Protein AF-A0A377E8K8-F1 (afdb_monomer_lite)

InterPro domains:
  IPR009057 Homedomain-like superfamily [SSF46689] (1-52)
  IPR036388 Winged helix-like DNA-binding domain superfamily [G3DSA:1.10.10.10] (1-55)

Radius of gyration: 33.9 Å; chains: 1; bounding box: 60×30×89 Å

Structure (mmCIF, N/CA/C/O backbone):
data_AF-A0A377E8K8-F1
#
_entry.id   AF-A0A377E8K8-F1
#
loop_
_atom_site.group_PDB
_atom_site.id
_atom_site.type_symbol
_atom_site.label_atom_id
_atom_site.label_alt_id
_atom_site.label_comp_id
_atom_site.label_asym_id
_atom_site.label_entity_id
_atom_site.label_seq_id
_atom_site.pdbx_PDB_ins_code
_atom_site.Cartn_x
_atom_site.Cartn_y
_atom_site.Cartn_z
_atom_site.occupancy
_atom_site.B_iso_or_equiv
_atom_site.auth_seq_id
_atom_site.auth_comp_id
_atom_site.auth_asym_id
_atom_site.auth_atom_id
_atom_site.pdbx_PDB_model_num
ATOM 1 N N . MET A 1 1 ? 31.395 16.822 -62.660 1.00 52.38 1 MET A N 1
ATOM 2 C CA . MET A 1 1 ? 30.190 16.282 -61.980 1.00 52.38 1 MET A CA 1
ATOM 3 C C . MET A 1 1 ? 29.780 17.245 -60.874 1.00 52.38 1 MET A C 1
ATOM 5 O O . MET A 1 1 ? 30.632 17.566 -60.055 1.00 52.38 1 MET A O 1
ATOM 9 N N . LYS A 1 2 ? 28.528 17.731 -60.845 1.00 63.38 2 LYS A N 1
ATOM 10 C CA . LYS A 1 2 ? 28.027 18.532 -59.711 1.00 63.38 2 LYS A CA 1
ATOM 11 C C . LYS A 1 2 ? 28.032 17.650 -58.454 1.00 63.38 2 LYS A C 1
ATOM 13 O O . LYS A 1 2 ? 27.439 16.572 -58.478 1.00 63.38 2 LYS A O 1
ATOM 18 N N . LYS A 1 3 ? 28.742 18.066 -57.403 1.00 71.50 3 LYS A N 1
ATOM 19 C CA . LYS A 1 3 ? 28.755 17.381 -56.103 1.00 71.50 3 LYS A CA 1
ATOM 20 C C . LYS A 1 3 ? 27.583 17.923 -55.280 1.00 71.50 3 LYS A C 1
ATOM 22 O O . LYS A 1 3 ? 27.538 19.121 -55.028 1.00 71.50 3 LYS A O 1
ATOM 27 N N . TYR A 1 4 ? 26.633 17.062 -54.925 1.00 79.69 4 TYR A N 1
ATOM 28 C CA . TYR A 1 4 ? 25.525 17.417 -54.032 1.00 79.69 4 TYR A CA 1
ATOM 29 C C . TYR A 1 4 ? 25.966 17.251 -52.579 1.00 79.69 4 TYR A C 1
ATOM 31 O O . TYR A 1 4 ? 26.741 16.339 -52.278 1.00 79.69 4 TYR A O 1
ATOM 39 N N . THR A 1 5 ? 25.484 18.115 -51.691 1.00 81.81 5 THR A N 1
ATOM 40 C CA . THR A 1 5 ? 25.816 18.040 -50.263 1.00 81.81 5 THR A CA 1
ATOM 41 C C . THR A 1 5 ? 25.052 16.908 -49.575 1.00 81.81 5 THR A C 1
ATOM 43 O O . THR A 1 5 ? 24.003 16.450 -50.041 1.00 81.81 5 THR A O 1
ATOM 46 N N . THR A 1 6 ? 25.565 16.452 -48.432 1.00 76.56 6 THR A N 1
ATOM 47 C CA . THR A 1 6 ? 24.894 15.445 -47.594 1.00 76.56 6 THR A CA 1
ATOM 48 C C . THR A 1 6 ? 23.521 15.934 -47.118 1.00 76.56 6 THR A C 1
ATOM 50 O O . THR A 1 6 ? 22.575 15.152 -47.052 1.00 76.56 6 THR A O 1
ATOM 53 N N . GLU A 1 7 ? 23.382 17.240 -46.884 1.00 76.50 7 GLU A N 1
ATOM 54 C CA . GLU A 1 7 ? 22.118 17.892 -46.524 1.00 76.50 7 GLU A CA 1
ATOM 55 C C . GLU A 1 7 ? 21.092 17.830 -47.664 1.00 76.50 7 GLU A C 1
ATOM 57 O O . GLU A 1 7 ? 19.944 17.448 -47.437 1.00 76.50 7 GLU A O 1
ATOM 62 N N . GLN A 1 8 ? 21.512 18.091 -48.909 1.00 80.25 8 GLN A N 1
ATOM 63 C CA . GLN A 1 8 ? 20.647 17.972 -50.090 1.00 80.25 8 GLN A CA 1
ATOM 64 C C . GLN A 1 8 ? 20.156 16.533 -50.302 1.00 80.25 8 GLN A C 1
ATOM 66 O O . GLN A 1 8 ? 18.997 16.321 -50.666 1.00 80.25 8 GLN A O 1
ATOM 71 N N . LYS A 1 9 ? 21.010 15.534 -50.035 1.00 81.25 9 LYS A N 1
ATOM 72 C CA . LYS A 1 9 ? 20.628 14.113 -50.067 1.00 81.25 9 LYS A CA 1
ATOM 73 C C . LYS A 1 9 ? 19.596 13.785 -48.982 1.00 81.25 9 LYS A C 1
ATOM 75 O O . LYS A 1 9 ? 18.594 13.138 -49.281 1.00 81.25 9 LYS A O 1
ATOM 80 N N . ALA A 1 10 ? 19.807 14.243 -47.748 1.00 78.56 10 ALA A N 1
ATOM 81 C CA . ALA A 1 10 ? 18.887 13.999 -46.636 1.00 78.56 10 ALA A CA 1
ATOM 82 C C . ALA A 1 10 ? 17.514 14.657 -46.860 1.00 78.56 10 ALA A C 1
ATOM 84 O O . ALA A 1 10 ? 16.481 14.026 -46.636 1.00 78.56 10 ALA A O 1
ATOM 85 N N . GLN A 1 11 ? 17.491 15.893 -47.364 1.00 81.06 11 GLN A N 1
ATOM 86 C CA . GLN A 1 11 ? 16.256 16.620 -47.655 1.00 81.06 11 GLN A CA 1
ATOM 87 C C . GLN A 1 11 ? 15.461 15.975 -48.801 1.00 81.06 11 GLN A C 1
ATOM 89 O O . GLN A 1 11 ? 14.249 15.806 -48.682 1.00 81.06 11 GLN A O 1
ATOM 94 N N . ALA A 1 12 ? 16.131 15.530 -49.871 1.00 82.19 12 ALA A N 1
ATOM 95 C CA . ALA A 1 12 ? 15.481 14.806 -50.966 1.00 82.19 12 ALA A CA 1
ATOM 96 C C . ALA A 1 12 ? 14.875 13.465 -50.511 1.00 82.19 12 ALA A C 1
ATOM 98 O O . ALA A 1 12 ? 13.805 13.085 -50.979 1.00 82.19 12 ALA A O 1
ATOM 99 N N . LEU A 1 13 ? 15.529 12.755 -49.584 1.00 81.12 13 LEU A N 1
ATOM 100 C CA . LEU A 1 13 ? 15.016 11.495 -49.038 1.00 81.12 13 LEU A CA 1
ATOM 101 C C . LEU A 1 13 ? 13.813 11.692 -48.105 1.00 81.12 13 LEU A C 1
ATOM 103 O O . LEU A 1 13 ? 12.926 10.848 -48.129 1.00 81.12 13 LEU A O 1
ATOM 107 N N . ARG A 1 14 ? 13.748 12.791 -47.338 1.00 82.56 14 ARG A N 1
ATOM 108 C CA . ARG A 1 14 ? 12.567 13.139 -46.519 1.00 82.56 14 ARG A CA 1
ATOM 109 C C . ARG A 1 14 ? 11.354 13.501 -47.374 1.00 82.56 14 ARG A C 1
ATOM 111 O O . ARG A 1 14 ? 10.244 13.088 -47.074 1.00 82.56 14 ARG A O 1
ATOM 118 N N . LEU A 1 15 ? 11.561 14.244 -48.463 1.00 82.00 15 LEU A N 1
ATOM 119 C CA . LEU A 1 15 ? 10.477 14.582 -49.394 1.00 82.00 15 LEU A CA 1
ATOM 120 C C . LEU A 1 15 ? 9.908 13.346 -50.107 1.00 82.00 15 LEU A C 1
ATOM 122 O O . LEU A 1 15 ? 8.747 13.358 -50.490 1.00 82.00 15 LEU A O 1
ATOM 126 N N . LEU A 1 16 ? 10.701 12.282 -50.271 1.00 81.69 16 LEU A N 1
ATOM 127 C CA . LEU A 1 16 ? 10.241 11.002 -50.823 1.00 81.69 16 LEU A CA 1
ATOM 128 C C . LEU A 1 16 ? 9.421 10.151 -49.840 1.00 81.69 16 LEU A C 1
ATOM 130 O O . LEU A 1 16 ? 8.789 9.199 -50.281 1.00 81.69 16 LEU A O 1
ATOM 134 N N . GLU A 1 17 ? 9.448 10.454 -48.540 1.00 78.50 17 GLU A N 1
ATOM 135 C CA . GLU A 1 17 ? 8.641 9.764 -47.519 1.00 78.50 17 GLU A CA 1
ATOM 136 C C . GLU A 1 17 ? 7.226 10.349 -47.392 1.00 78.50 17 GLU A C 1
ATOM 138 O O . GLU A 1 17 ? 6.396 9.785 -46.689 1.00 78.50 17 GLU A O 1
ATOM 143 N N . GLN A 1 18 ? 6.944 11.474 -48.056 1.00 81.12 18 GLN A N 1
ATOM 144 C CA . GLN A 1 18 ? 5.616 12.086 -48.079 1.00 81.12 18 GLN A CA 1
ATOM 145 C C . GLN A 1 18 ? 4.685 11.319 -49.028 1.00 81.12 18 GLN A C 1
ATOM 147 O O . GLN A 1 18 ? 5.072 10.991 -50.155 1.00 81.12 18 GLN A O 1
ATOM 152 N N . ASP A 1 19 ? 3.445 11.078 -48.598 1.00 58.78 19 ASP A N 1
ATOM 153 C CA . ASP A 1 19 ? 2.450 10.342 -49.382 1.00 58.78 19 ASP A CA 1
ATOM 154 C C . ASP A 1 19 ? 2.230 10.983 -50.764 1.00 58.78 19 ASP A C 1
ATOM 156 O O . ASP A 1 19 ? 1.891 12.160 -50.894 1.00 58.78 19 ASP A O 1
ATOM 160 N N . GLY A 1 20 ? 2.454 10.196 -51.823 1.00 68.06 20 GLY A N 1
ATOM 161 C CA . GLY A 1 20 ? 2.290 10.614 -53.222 1.00 68.06 20 GLY A CA 1
ATOM 162 C C . GLY A 1 20 ? 3.515 11.272 -53.876 1.00 68.06 20 GLY A C 1
ATOM 163 O O . GLY A 1 20 ? 3.468 11.610 -55.064 1.00 68.06 20 GLY A O 1
ATOM 164 N N . ALA A 1 21 ? 4.635 11.436 -53.165 1.00 77.00 21 ALA A N 1
ATOM 165 C CA . ALA A 1 21 ? 5.850 12.004 -53.741 1.00 77.00 21 ALA A CA 1
ATOM 166 C C . ALA A 1 21 ? 6.594 10.999 -54.643 1.00 77.00 21 ALA A C 1
ATOM 168 O O . ALA A 1 21 ? 6.951 9.895 -54.239 1.00 77.00 21 ALA A O 1
ATOM 169 N N . THR A 1 22 ? 6.898 11.400 -55.883 1.00 82.69 22 THR A N 1
ATOM 170 C CA . THR A 1 22 ? 7.728 10.605 -56.807 1.00 82.69 22 THR A CA 1
ATOM 171 C C . THR A 1 22 ? 9.127 11.201 -56.942 1.00 82.69 22 THR A C 1
ATOM 173 O O . THR A 1 22 ? 9.317 12.413 -56.800 1.00 82.69 22 THR A O 1
ATOM 176 N N . SER A 1 23 ? 10.121 10.389 -57.326 1.00 80.00 23 SER A N 1
ATOM 177 C CA . SER A 1 23 ? 11.478 10.886 -57.618 1.00 80.00 23 SER A CA 1
ATOM 178 C C . SER A 1 23 ? 11.501 11.980 -58.690 1.00 80.00 23 SER A C 1
ATOM 180 O O . SER A 1 23 ? 12.404 12.810 -58.677 1.00 80.00 23 SER A O 1
ATOM 182 N N . ALA A 1 24 ? 10.515 12.014 -59.594 1.00 81.94 24 ALA A N 1
ATOM 183 C CA . ALA A 1 24 ? 10.371 13.057 -60.608 1.00 81.94 24 ALA A CA 1
ATOM 184 C C . ALA A 1 24 ? 9.793 14.366 -60.044 1.00 81.94 24 ALA A C 1
ATOM 186 O O . ALA A 1 24 ? 10.161 15.450 -60.498 1.00 81.94 24 ALA A O 1
ATOM 187 N N . THR A 1 25 ? 8.899 14.290 -59.059 1.00 83.94 25 THR A N 1
ATOM 188 C CA . THR A 1 25 ? 8.371 15.470 -58.363 1.00 83.94 25 THR A CA 1
ATOM 189 C C . THR A 1 25 ? 9.448 16.082 -57.470 1.00 83.94 25 THR A C 1
ATOM 191 O O . THR A 1 25 ? 9.759 17.257 -57.621 1.00 83.94 25 THR A O 1
ATOM 194 N N . VAL A 1 26 ? 10.121 15.272 -56.647 1.00 83.44 26 VAL A N 1
ATOM 195 C CA . VAL A 1 26 ? 11.195 15.737 -55.748 1.00 83.44 26 VAL A CA 1
ATOM 196 C C . VAL A 1 26 ? 12.382 16.317 -56.527 1.00 83.44 26 VAL A C 1
ATOM 198 O O . VAL A 1 26 ? 12.948 17.337 -56.137 1.00 83.44 26 VAL A O 1
ATOM 201 N N . ALA A 1 27 ? 12.730 15.716 -57.668 1.00 85.81 27 ALA A N 1
ATOM 202 C CA . ALA A 1 27 ? 13.752 16.230 -58.576 1.00 85.81 27 ALA A CA 1
ATOM 203 C C . ALA A 1 27 ? 13.437 17.634 -59.111 1.00 85.81 27 ALA A C 1
ATOM 205 O O . ALA A 1 27 ? 14.322 18.490 -59.137 1.00 85.81 27 ALA A O 1
ATOM 206 N N . ARG A 1 28 ? 12.179 17.875 -59.509 1.00 84.19 28 ARG A N 1
ATOM 207 C CA . ARG A 1 28 ? 11.718 19.189 -59.984 1.00 84.19 28 ARG A CA 1
ATOM 208 C C . ARG A 1 28 ? 11.756 20.230 -58.869 1.00 84.19 28 ARG A C 1
ATOM 210 O O . ARG A 1 28 ? 12.232 21.331 -59.108 1.00 84.19 28 ARG A O 1
ATOM 217 N N . THR A 1 29 ? 11.335 19.862 -57.661 1.00 83.81 29 THR A N 1
ATOM 218 C CA . THR A 1 29 ? 11.324 20.761 -56.498 1.00 83.81 29 THR A CA 1
ATOM 219 C C . THR A 1 29 ? 12.730 21.164 -56.050 1.00 83.81 29 THR A C 1
ATOM 221 O O . THR A 1 29 ? 12.960 22.314 -55.699 1.00 83.81 29 THR A O 1
ATOM 224 N N . MET A 1 30 ? 13.684 20.231 -56.075 1.00 82.75 30 MET A N 1
ATOM 225 C CA . MET A 1 30 ? 15.041 20.449 -55.555 1.00 82.75 30 MET A CA 1
ATOM 226 C C . MET A 1 30 ? 16.056 20.869 -56.633 1.00 82.75 30 MET A C 1
ATOM 228 O O . MET A 1 30 ? 17.213 21.137 -56.313 1.00 82.75 30 MET A O 1
ATOM 232 N N . GLY A 1 31 ? 15.675 20.863 -57.916 1.00 82.88 31 GLY A N 1
ATOM 233 C CA . GLY A 1 31 ? 16.597 21.104 -59.035 1.00 82.88 31 GLY A CA 1
ATOM 234 C C . GLY A 1 31 ? 17.669 20.014 -59.205 1.00 82.88 31 GLY A C 1
ATOM 235 O O . GLY A 1 31 ? 18.732 20.264 -59.778 1.00 82.88 31 GLY A O 1
ATOM 236 N N . ILE A 1 32 ? 17.414 18.804 -58.694 1.00 86.56 32 ILE A N 1
ATOM 237 C CA . ILE A 1 32 ? 18.345 17.666 -58.715 1.00 86.56 32 ILE A CA 1
ATOM 238 C C . ILE A 1 32 ? 17.896 16.674 -59.798 1.00 86.56 32 ILE A C 1
ATOM 240 O O . ILE A 1 32 ? 16.709 16.378 -59.888 1.00 86.56 32 ILE A O 1
ATOM 244 N N . PRO A 1 33 ? 18.803 16.085 -60.599 1.00 87.56 33 PRO A N 1
ATOM 245 C CA . PRO A 1 33 ? 18.438 15.098 -61.607 1.00 87.56 33 PRO A CA 1
ATOM 246 C C . PRO A 1 33 ? 17.659 13.904 -61.018 1.00 87.56 33 PRO A C 1
ATOM 248 O O . PRO A 1 33 ? 18.132 13.288 -60.055 1.00 87.56 33 PRO A O 1
ATOM 251 N N . PRO A 1 34 ? 16.538 13.481 -61.637 1.00 84.12 34 PRO A N 1
ATOM 252 C CA . PRO A 1 34 ? 15.725 12.356 -61.161 1.00 84.12 34 PRO A CA 1
ATOM 253 C C . PRO A 1 34 ? 16.505 11.048 -60.983 1.00 84.12 34 PRO A C 1
ATOM 255 O O . PRO A 1 34 ? 16.226 10.274 -60.070 1.00 84.12 34 PRO A O 1
ATOM 258 N N . ARG A 1 35 ? 17.525 10.808 -61.821 1.00 85.31 35 ARG A N 1
ATOM 259 C CA . ARG A 1 35 ? 18.401 9.625 -61.717 1.00 85.31 35 ARG A CA 1
ATOM 260 C C . ARG A 1 35 ? 19.206 9.616 -60.416 1.00 85.31 35 ARG A C 1
ATOM 262 O O . ARG A 1 35 ? 19.400 8.552 -59.839 1.00 85.31 35 ARG A O 1
ATOM 269 N N . THR A 1 36 ? 19.638 10.782 -59.941 1.00 85.56 36 THR A N 1
ATOM 270 C CA . THR A 1 36 ? 20.383 10.931 -58.684 1.00 85.56 36 THR A CA 1
ATOM 271 C C . THR A 1 36 ? 19.481 10.651 -57.485 1.00 85.56 36 THR A C 1
ATOM 273 O O . THR A 1 36 ? 19.847 9.869 -56.613 1.00 85.56 36 THR A O 1
ATOM 276 N N . VAL A 1 37 ? 18.272 11.220 -57.491 1.00 83.50 37 VAL A N 1
ATOM 277 C CA . VAL A 1 37 ? 17.255 11.006 -56.449 1.00 83.50 37 VAL A CA 1
ATOM 278 C C . VAL A 1 37 ? 16.850 9.528 -56.375 1.00 83.50 37 VAL A C 1
ATOM 280 O O . VAL A 1 37 ? 16.820 8.949 -55.292 1.00 83.50 37 VAL A O 1
ATOM 283 N N . ARG A 1 38 ? 16.629 8.883 -57.530 1.00 83.81 38 ARG A N 1
ATOM 284 C CA . ARG A 1 38 ? 16.328 7.445 -57.613 1.00 83.81 38 ARG A CA 1
ATOM 285 C C . ARG A 1 38 ? 17.471 6.586 -57.067 1.00 83.81 38 ARG A C 1
ATOM 287 O O . ARG A 1 38 ? 17.213 5.648 -56.323 1.00 83.81 38 ARG A O 1
ATOM 294 N N . ARG A 1 39 ? 18.727 6.924 -57.388 1.00 84.75 39 ARG A N 1
ATOM 295 C CA . ARG A 1 39 ? 19.903 6.206 -56.873 1.00 84.75 39 ARG A CA 1
ATOM 296 C C . ARG A 1 39 ? 19.994 6.295 -55.351 1.00 84.75 39 ARG A C 1
ATOM 298 O O . ARG A 1 39 ? 20.212 5.280 -54.707 1.00 84.75 39 ARG A O 1
ATOM 305 N N . TRP A 1 40 ? 19.770 7.474 -54.771 1.00 85.94 40 TRP A N 1
ATOM 306 C CA . TRP A 1 40 ? 19.766 7.643 -53.316 1.00 85.94 40 TRP A CA 1
ATOM 307 C C . TRP A 1 40 ? 18.638 6.873 -52.625 1.00 85.94 40 TRP A C 1
ATOM 309 O O . TRP A 1 40 ? 18.866 6.317 -51.555 1.00 85.94 40 TRP A O 1
ATOM 319 N N . ALA A 1 41 ? 17.448 6.809 -53.228 1.00 80.31 41 ALA A N 1
ATOM 320 C CA . ALA A 1 41 ? 16.342 6.009 -52.706 1.00 80.31 41 ALA A CA 1
ATOM 321 C C . ALA A 1 41 ? 16.680 4.508 -52.702 1.00 80.31 41 ALA A C 1
ATOM 323 O O . ALA A 1 41 ? 16.455 3.829 -51.704 1.00 80.31 41 ALA A O 1
ATOM 324 N N . SER A 1 42 ? 17.292 4.006 -53.779 1.00 80.06 42 SER A N 1
ATOM 325 C CA . SER A 1 42 ? 17.772 2.622 -53.851 1.00 80.06 42 SER A CA 1
ATOM 326 C C . SER A 1 42 ? 18.918 2.342 -52.874 1.00 80.06 42 SER A C 1
ATOM 328 O O . SER A 1 42 ? 18.908 1.303 -52.231 1.00 80.06 42 SER A O 1
ATOM 330 N N . GLU A 1 43 ? 19.869 3.268 -52.707 1.00 79.38 43 GLU A N 1
ATOM 331 C CA . GLU A 1 43 ? 20.939 3.167 -51.700 1.00 79.38 43 GLU A CA 1
ATOM 332 C C . GLU A 1 43 ? 20.369 3.119 -50.271 1.00 79.38 43 GLU A C 1
ATOM 334 O O . GLU A 1 43 ? 20.866 2.362 -49.445 1.00 79.38 43 GLU A O 1
ATOM 339 N N . LYS A 1 44 ? 19.310 3.888 -49.977 1.00 74.31 44 LYS A N 1
ATOM 340 C CA . LYS A 1 44 ? 18.609 3.855 -48.683 1.00 74.31 44 LYS A CA 1
ATOM 341 C C . LYS A 1 44 ? 17.845 2.546 -48.475 1.00 74.31 44 LYS A C 1
ATOM 343 O O . LYS A 1 44 ? 17.871 2.012 -47.376 1.00 74.31 44 LYS A O 1
ATOM 348 N N . ALA A 1 45 ? 17.187 2.030 -49.513 1.00 68.81 45 ALA A N 1
ATOM 349 C CA . ALA A 1 45 ? 16.469 0.756 -49.454 1.00 68.81 45 ALA A CA 1
ATOM 350 C C . ALA A 1 45 ? 17.414 -0.457 -49.353 1.00 68.81 45 ALA A C 1
ATOM 352 O O . ALA A 1 45 ? 17.056 -1.466 -48.757 1.00 68.81 45 ALA A O 1
ATOM 353 N N . ALA A 1 46 ? 18.614 -0.354 -49.932 1.00 66.44 46 ALA A N 1
ATOM 354 C CA . ALA A 1 46 ? 19.657 -1.375 -49.860 1.00 66.44 46 ALA A CA 1
ATOM 355 C C . ALA A 1 46 ? 20.518 -1.273 -48.590 1.00 66.44 46 ALA A C 1
ATOM 357 O O . ALA A 1 46 ? 21.231 -2.221 -48.259 1.00 66.44 46 ALA A O 1
ATOM 358 N N . ALA A 1 47 ? 20.479 -0.142 -47.878 1.00 61.00 47 ALA A N 1
ATOM 359 C CA . ALA A 1 47 ? 21.120 -0.031 -46.580 1.00 61.00 47 ALA A CA 1
ATOM 360 C C . ALA A 1 47 ? 20.380 -0.949 -45.589 1.00 61.00 47 ALA A C 1
ATOM 362 O O . ALA A 1 47 ? 19.156 -0.842 -45.471 1.00 61.00 47 ALA A O 1
ATOM 363 N N . PRO A 1 48 ? 21.079 -1.845 -44.867 1.00 50.84 48 PRO A N 1
ATOM 364 C CA . PRO A 1 48 ? 20.444 -2.631 -43.822 1.00 50.84 48 PRO A CA 1
ATOM 365 C C . PRO A 1 48 ? 19.826 -1.660 -42.816 1.00 50.84 48 PRO A C 1
ATOM 367 O O . PRO A 1 48 ? 20.521 -0.804 -42.264 1.00 50.84 48 PRO A O 1
ATOM 370 N N . SER A 1 49 ? 18.510 -1.762 -42.623 1.00 52.56 49 SER A N 1
ATOM 371 C CA . SER A 1 49 ? 17.739 -0.964 -41.670 1.00 52.56 49 SER A CA 1
ATOM 372 C C . SER A 1 49 ? 18.166 -1.314 -40.239 1.00 52.56 49 SER A C 1
ATOM 374 O O . SER A 1 49 ? 17.527 -2.091 -39.539 1.00 52.56 49 SER A O 1
ATOM 376 N N . ASN A 1 50 ? 19.322 -0.794 -39.832 1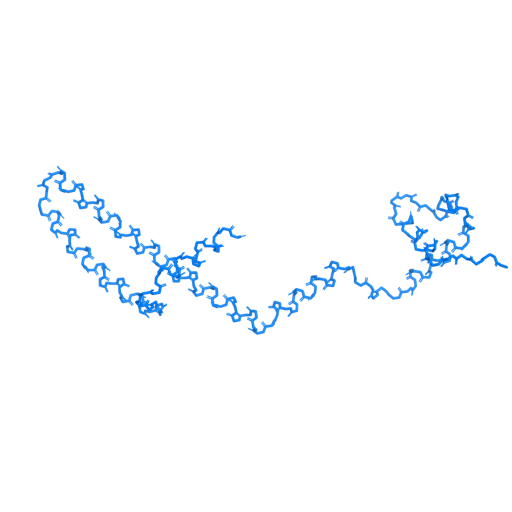.00 53.78 50 ASN A N 1
ATOM 377 C CA . ASN A 1 50 ? 19.856 -0.852 -38.472 1.00 53.78 50 ASN A CA 1
ATOM 378 C C . ASN A 1 50 ? 19.690 0.500 -37.754 1.00 53.78 50 ASN A C 1
ATOM 380 O O . ASN A 1 50 ? 20.217 0.718 -36.668 1.00 53.78 50 ASN A O 1
ATOM 384 N N . VAL A 1 51 ? 18.954 1.435 -38.363 1.00 53.00 51 VAL A N 1
ATOM 385 C CA . VAL A 1 51 ? 18.499 2.654 -37.697 1.00 53.00 51 VAL A CA 1
ATOM 386 C C . VAL A 1 51 ? 17.114 2.348 -37.154 1.00 53.00 51 VAL A C 1
ATOM 388 O O . VAL A 1 51 ? 16.108 2.624 -37.799 1.00 53.00 51 VAL A O 1
ATOM 391 N N . LEU A 1 52 ? 17.070 1.728 -35.974 1.00 55.44 52 LEU A N 1
ATOM 392 C CA . LEU A 1 52 ? 15.860 1.751 -35.157 1.00 55.44 52 LEU A CA 1
ATOM 393 C C . LEU A 1 52 ? 15.428 3.213 -35.042 1.00 55.44 52 LEU A C 1
ATOM 395 O O . LEU A 1 52 ? 16.265 4.080 -34.755 1.00 55.44 52 LEU A O 1
ATOM 399 N N . SER A 1 53 ? 14.145 3.495 -35.272 1.00 67.31 53 SER A N 1
ATOM 400 C CA . SER A 1 53 ? 13.615 4.833 -35.009 1.00 67.31 53 SER A CA 1
ATOM 401 C C . SER A 1 53 ? 14.003 5.229 -33.579 1.00 67.31 53 SER A C 1
ATOM 403 O O . SER A 1 53 ? 14.065 4.377 -32.688 1.00 67.31 53 SER A O 1
ATOM 405 N N . ILE A 1 54 ? 14.292 6.508 -33.327 1.00 61.84 54 ILE A N 1
ATOM 406 C CA . ILE A 1 54 ? 14.681 6.990 -31.987 1.00 61.84 54 ILE A CA 1
ATOM 407 C C . ILE A 1 54 ? 13.672 6.514 -30.928 1.00 61.84 54 ILE A C 1
ATOM 409 O O . ILE A 1 54 ? 14.048 6.177 -29.806 1.00 61.84 54 ILE A O 1
ATOM 413 N N . GLU A 1 55 ? 12.400 6.416 -31.304 1.00 64.69 55 GLU A N 1
ATOM 414 C CA . GLU A 1 55 ? 11.322 5.884 -30.474 1.00 64.69 55 GLU A CA 1
ATOM 415 C C . GLU A 1 55 ? 11.464 4.386 -30.176 1.00 64.69 55 GLU A C 1
ATOM 417 O O . GLU A 1 55 ? 11.263 3.966 -29.039 1.00 64.69 55 GLU A O 1
ATOM 422 N N . GLU A 1 56 ? 11.876 3.573 -31.146 1.00 69.31 56 GLU A N 1
ATOM 423 C CA . GLU A 1 56 ? 12.110 2.138 -30.963 1.00 69.31 56 GLU A CA 1
ATOM 424 C C . GLU A 1 56 ? 13.354 1.868 -30.114 1.00 69.31 56 GLU A C 1
ATOM 426 O O . GLU A 1 56 ? 13.329 0.983 -29.255 1.00 69.31 56 GLU A O 1
ATOM 431 N N . MET A 1 57 ? 14.421 2.662 -30.283 1.00 68.06 57 MET A N 1
ATOM 432 C CA . MET A 1 57 ? 15.583 2.615 -29.389 1.00 68.06 57 MET A CA 1
ATOM 433 C C . MET A 1 57 ? 15.196 2.998 -27.964 1.00 68.06 57 MET A C 1
ATOM 435 O O . MET A 1 57 ? 15.587 2.309 -27.027 1.00 68.06 57 MET A O 1
ATOM 439 N N . ARG A 1 58 ? 14.392 4.055 -27.786 1.00 67.81 58 ARG A N 1
ATOM 440 C CA . ARG A 1 58 ? 13.878 4.459 -26.469 1.00 67.81 58 ARG A CA 1
ATOM 441 C C . ARG A 1 58 ? 13.000 3.377 -25.854 1.00 67.81 58 ARG A C 1
ATOM 443 O O . ARG A 1 58 ? 13.168 3.068 -24.681 1.00 67.81 58 ARG A O 1
ATOM 450 N N . LYS A 1 59 ? 12.113 2.760 -26.636 1.00 73.56 59 LYS A N 1
ATOM 451 C CA . LYS A 1 59 ? 11.233 1.680 -26.176 1.00 73.56 59 LYS A CA 1
ATOM 452 C C . LYS A 1 59 ? 12.028 0.438 -25.772 1.00 73.56 59 LYS A C 1
ATOM 454 O O . LYS A 1 59 ? 11.742 -0.148 -24.733 1.00 73.56 59 LYS A O 1
ATOM 459 N N . ARG A 1 60 ? 13.059 0.061 -26.537 1.00 72.25 60 ARG A N 1
ATOM 460 C CA . ARG A 1 60 ? 13.971 -1.037 -26.174 1.00 72.25 60 ARG A CA 1
ATOM 461 C C . ARG A 1 60 ? 14.842 -0.703 -24.970 1.00 72.25 60 ARG A C 1
ATOM 463 O O . ARG A 1 60 ? 15.000 -1.555 -24.107 1.00 72.25 60 ARG A O 1
ATOM 470 N N . ALA A 1 61 ? 15.368 0.516 -24.885 1.00 70.12 61 ALA A N 1
ATOM 471 C CA . ALA A 1 61 ? 16.141 0.969 -23.733 1.00 70.12 61 ALA A CA 1
ATOM 472 C C . ALA A 1 61 ? 15.282 0.969 -22.459 1.00 70.12 61 ALA A C 1
ATOM 474 O O . ALA A 1 61 ? 15.712 0.448 -21.436 1.00 70.12 61 ALA A O 1
ATOM 475 N N . ALA A 1 62 ? 14.040 1.455 -22.538 1.00 70.81 62 ALA A N 1
ATOM 476 C CA . ALA A 1 62 ? 13.080 1.388 -21.442 1.00 70.81 62 ALA A CA 1
ATOM 477 C C . ALA A 1 62 ? 12.769 -0.065 -21.051 1.00 70.81 62 ALA A C 1
ATOM 479 O O . ALA A 1 62 ? 12.842 -0.407 -19.876 1.00 70.81 62 ALA A O 1
ATOM 480 N N . ALA A 1 63 ? 12.507 -0.944 -22.023 1.00 71.62 63 ALA A N 1
ATOM 481 C CA . ALA A 1 63 ? 12.259 -2.361 -21.761 1.00 71.62 63 ALA A CA 1
ATOM 482 C C . ALA A 1 63 ? 13.469 -3.068 -21.121 1.00 71.62 63 ALA A C 1
ATOM 484 O O . ALA A 1 63 ? 13.292 -3.888 -20.225 1.00 71.62 63 ALA A O 1
ATOM 485 N N . ALA A 1 64 ? 14.693 -2.732 -21.536 1.00 70.69 64 ALA A N 1
ATOM 486 C CA . ALA A 1 64 ? 15.917 -3.282 -20.960 1.00 70.69 64 ALA A CA 1
ATOM 487 C C . ALA A 1 64 ? 16.137 -2.810 -19.515 1.00 70.69 64 ALA A C 1
ATOM 489 O O . ALA A 1 64 ? 16.500 -3.615 -18.662 1.00 70.69 64 ALA A O 1
ATOM 490 N N . VAL A 1 65 ? 15.864 -1.534 -19.219 1.00 70.94 65 VAL A N 1
ATOM 491 C CA . VAL A 1 65 ? 15.907 -0.987 -17.852 1.00 70.94 65 VAL A CA 1
ATOM 492 C C . VAL A 1 65 ? 14.840 -1.642 -16.971 1.00 70.94 65 VAL A C 1
ATOM 494 O O . VAL A 1 65 ? 15.134 -2.052 -15.849 1.00 70.94 65 VAL A O 1
ATOM 497 N N . GLU A 1 66 ? 13.626 -1.826 -17.487 1.00 68.38 66 GLU A N 1
ATOM 498 C CA . GLU A 1 66 ? 12.533 -2.513 -16.791 1.00 68.38 66 GLU A CA 1
ATOM 499 C C . GLU A 1 66 ? 12.793 -4.019 -16.588 1.00 68.38 66 GLU A C 1
ATOM 501 O O . GLU A 1 66 ? 12.241 -4.618 -15.663 1.00 68.38 66 GLU A O 1
ATOM 506 N N . ALA A 1 67 ? 13.639 -4.64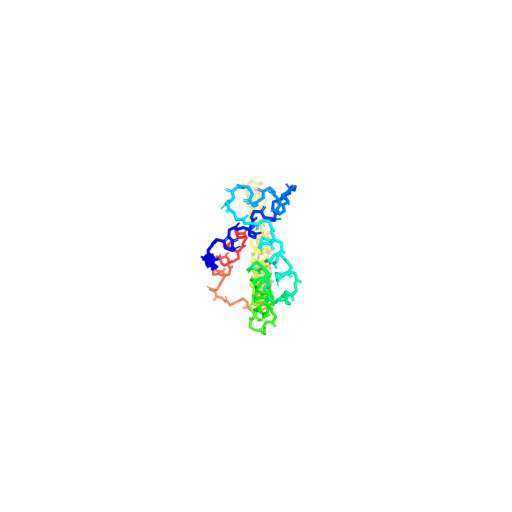1 -17.411 1.00 73.19 67 ALA A N 1
ATOM 507 C CA . ALA A 1 67 ? 14.061 -6.034 -17.255 1.00 73.19 67 ALA A CA 1
ATOM 508 C C . ALA A 1 67 ? 15.179 -6.217 -16.212 1.00 73.19 67 ALA A C 1
ATOM 510 O O . ALA A 1 67 ? 15.564 -7.349 -15.913 1.00 73.19 67 ALA A O 1
ATOM 511 N N . THR A 1 68 ? 15.712 -5.131 -15.642 1.00 80.19 68 THR A N 1
ATOM 512 C CA . THR A 1 68 ? 16.760 -5.235 -14.623 1.00 80.19 68 THR A CA 1
ATOM 513 C C . THR A 1 68 ? 16.211 -5.771 -13.293 1.00 80.19 68 THR A C 1
ATOM 515 O O . THR A 1 68 ? 15.092 -5.429 -12.889 1.00 80.19 68 THR A O 1
ATOM 518 N N . PRO A 1 69 ? 17.017 -6.533 -12.529 1.00 77.88 69 PRO A N 1
ATOM 519 C CA . PRO A 1 69 ? 16.660 -6.941 -11.168 1.00 77.88 69 PRO A CA 1
ATOM 520 C C . PRO A 1 69 ? 16.333 -5.750 -10.258 1.00 77.88 69 PRO A C 1
ATOM 522 O O . PRO A 1 69 ? 15.466 -5.834 -9.394 1.00 77.88 69 PRO A O 1
ATOM 525 N N . GLN A 1 70 ? 16.984 -4.606 -10.482 1.00 79.12 70 GLN A N 1
ATOM 526 C CA . GLN A 1 70 ? 16.769 -3.393 -9.698 1.00 79.12 70 GLN A CA 1
ATOM 527 C C . GLN A 1 70 ? 15.391 -2.766 -9.954 1.00 79.12 70 GLN A C 1
ATOM 529 O O . GLN A 1 70 ? 14.738 -2.318 -9.009 1.00 79.12 70 GLN A O 1
ATOM 534 N N . ALA A 1 71 ? 14.903 -2.790 -11.200 1.00 79.62 71 ALA A N 1
ATOM 535 C CA . ALA A 1 71 ? 13.531 -2.400 -11.517 1.00 79.62 71 ALA A CA 1
ATOM 536 C C . ALA A 1 71 ? 12.513 -3.355 -10.874 1.00 79.62 71 ALA A C 1
ATOM 538 O O . ALA A 1 71 ? 11.528 -2.897 -10.295 1.00 79.62 71 ALA A O 1
ATOM 539 N N . ALA A 1 72 ? 12.775 -4.666 -10.882 1.00 77.50 72 ALA A N 1
ATOM 540 C CA . ALA A 1 72 ? 11.923 -5.646 -10.206 1.00 77.50 72 ALA A CA 1
ATOM 541 C C . ALA A 1 72 ? 11.845 -5.403 -8.685 1.00 77.50 72 ALA A C 1
ATOM 543 O O . ALA A 1 72 ? 10.748 -5.362 -8.128 1.00 77.50 72 ALA A O 1
ATOM 544 N N . ILE A 1 73 ? 12.981 -5.144 -8.025 1.00 82.88 73 ILE A N 1
ATOM 545 C CA . ILE A 1 73 ? 13.031 -4.783 -6.596 1.00 82.88 73 ILE A CA 1
ATOM 546 C C . ILE A 1 73 ? 12.243 -3.496 -6.335 1.00 82.88 73 ILE A C 1
ATOM 548 O O . ILE A 1 73 ? 11.475 -3.422 -5.375 1.00 82.88 73 ILE A O 1
ATOM 552 N N . ARG A 1 74 ? 12.379 -2.484 -7.201 1.00 84.25 74 ARG A N 1
ATOM 553 C CA . ARG A 1 74 ? 11.607 -1.240 -7.090 1.00 84.25 74 ARG A CA 1
ATOM 554 C C . ARG A 1 74 ? 10.105 -1.503 -7.189 1.00 84.25 74 ARG A C 1
ATOM 556 O O . ARG A 1 74 ? 9.358 -0.973 -6.372 1.00 84.25 74 ARG A O 1
ATOM 563 N N . ARG A 1 75 ? 9.652 -2.332 -8.137 1.00 82.69 75 ARG A N 1
ATOM 564 C CA . ARG A 1 75 ? 8.233 -2.715 -8.257 1.00 82.69 75 ARG A CA 1
ATOM 565 C C . ARG A 1 75 ? 7.743 -3.461 -7.021 1.00 82.69 75 ARG A C 1
ATOM 567 O O . ARG A 1 75 ? 6.660 -3.153 -6.537 1.00 82.69 75 ARG A O 1
ATOM 574 N N . LEU A 1 76 ? 8.543 -4.383 -6.488 1.00 86.44 76 LEU A N 1
ATOM 575 C CA . LEU A 1 76 ? 8.201 -5.124 -5.276 1.00 86.44 76 LEU A CA 1
ATOM 576 C C . LEU A 1 76 ? 8.058 -4.188 -4.071 1.00 86.44 76 LEU A C 1
ATOM 578 O O . LEU A 1 76 ? 7.035 -4.214 -3.392 1.00 86.44 76 LEU A O 1
ATOM 582 N N . LYS A 1 77 ? 9.032 -3.294 -3.856 1.00 85.38 77 LYS A N 1
ATOM 583 C CA . LYS A 1 77 ? 8.950 -2.257 -2.819 1.00 85.38 77 LYS A CA 1
ATOM 584 C C . LYS A 1 77 ? 7.710 -1.384 -3.015 1.00 85.38 77 LYS A C 1
ATOM 586 O O . LYS A 1 77 ? 7.016 -1.070 -2.053 1.00 85.38 77 LYS A O 1
ATOM 591 N N . ASN A 1 78 ? 7.416 -0.999 -4.256 1.00 85.81 78 ASN A N 1
ATOM 592 C CA . ASN A 1 78 ? 6.243 -0.188 -4.558 1.00 85.81 78 ASN A CA 1
ATOM 593 C C . ASN A 1 78 ? 4.941 -0.915 -4.214 1.00 85.81 78 ASN A C 1
ATOM 595 O O . ASN A 1 78 ? 4.067 -0.311 -3.598 1.00 85.81 78 ASN A O 1
ATOM 599 N N . HIS A 1 79 ? 4.839 -2.194 -4.575 1.00 87.31 79 HIS A N 1
ATOM 600 C CA . HIS A 1 79 ? 3.694 -3.037 -4.257 1.00 87.31 79 HIS A CA 1
ATOM 601 C C . HIS A 1 79 ? 3.499 -3.175 -2.745 1.00 87.31 79 HIS A C 1
ATOM 603 O O . HIS A 1 79 ? 2.386 -3.020 -2.255 1.00 87.31 79 HIS A O 1
ATOM 609 N N . PHE A 1 80 ? 4.584 -3.385 -2.001 1.00 88.25 80 PHE A N 1
ATOM 610 C CA . PHE A 1 80 ? 4.532 -3.499 -0.548 1.00 88.25 80 PHE A CA 1
ATOM 611 C C . PHE A 1 80 ? 4.047 -2.206 0.122 1.00 88.25 80 PHE A C 1
ATOM 613 O O . PHE A 1 80 ? 3.100 -2.235 0.901 1.00 88.25 80 PHE A O 1
ATOM 620 N N . VAL A 1 81 ? 4.614 -1.054 -0.255 1.00 87.31 81 VAL A N 1
ATOM 621 C CA . VAL A 1 81 ? 4.166 0.256 0.258 1.00 87.31 81 VAL A CA 1
ATOM 622 C C . VAL A 1 81 ? 2.694 0.511 -0.079 1.00 87.31 81 VAL A C 1
ATOM 624 O O . VAL A 1 81 ? 1.961 1.051 0.745 1.00 87.31 81 VAL A O 1
ATOM 627 N N . GLN A 1 82 ? 2.233 0.090 -1.261 1.00 87.69 82 GLN A N 1
ATOM 628 C CA . GLN A 1 82 ? 0.824 0.201 -1.638 1.00 87.69 82 GLN A CA 1
ATOM 629 C C . GLN A 1 82 ? -0.078 -0.652 -0.737 1.00 87.69 82 GLN A C 1
ATOM 631 O O . GLN A 1 82 ? -1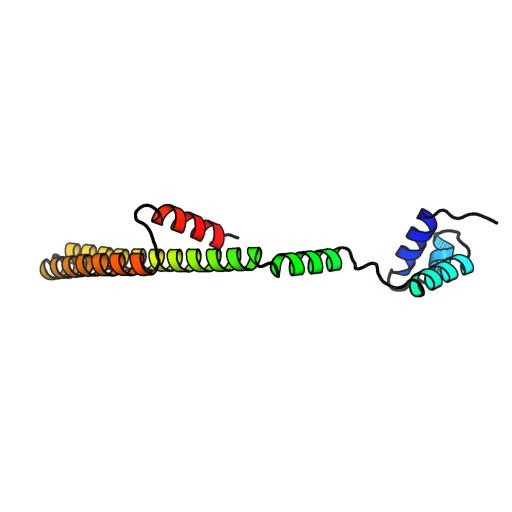.107 -0.169 -0.273 1.00 87.69 82 GLN A O 1
ATOM 636 N N . GLN A 1 83 ? 0.315 -1.893 -0.441 1.00 89.62 83 GLN A N 1
ATOM 637 C CA . GLN A 1 83 ? -0.433 -2.753 0.477 1.00 89.62 83 GLN A CA 1
ATOM 638 C C . GLN A 1 83 ? -0.491 -2.167 1.893 1.00 89.62 83 GLN A C 1
ATOM 640 O O . GLN A 1 83 ? -1.563 -2.142 2.497 1.00 89.62 83 GLN A O 1
ATOM 645 N N . GLN A 1 84 ? 0.634 -1.655 2.404 1.00 90.19 84 GLN A N 1
ATOM 646 C CA . GLN A 1 84 ? 0.687 -0.985 3.706 1.00 90.19 84 GLN A CA 1
ATOM 647 C C . GLN A 1 84 ? -0.230 0.244 3.740 1.00 90.19 84 GLN A C 1
ATOM 649 O O . GLN A 1 84 ? -0.973 0.447 4.699 1.00 90.19 84 GLN A O 1
ATOM 654 N N . PHE A 1 85 ? -0.218 1.045 2.674 1.00 90.81 85 PHE A N 1
ATOM 655 C CA . PHE A 1 85 ? -1.093 2.201 2.529 1.00 90.81 85 PHE A CA 1
ATOM 656 C C . PHE A 1 85 ? -2.574 1.811 2.546 1.00 90.81 85 PHE A C 1
ATOM 658 O O . PHE A 1 85 ? -3.353 2.371 3.317 1.00 90.81 85 PHE A O 1
ATOM 665 N N . ASP A 1 86 ? -2.969 0.832 1.730 1.00 91.50 86 ASP A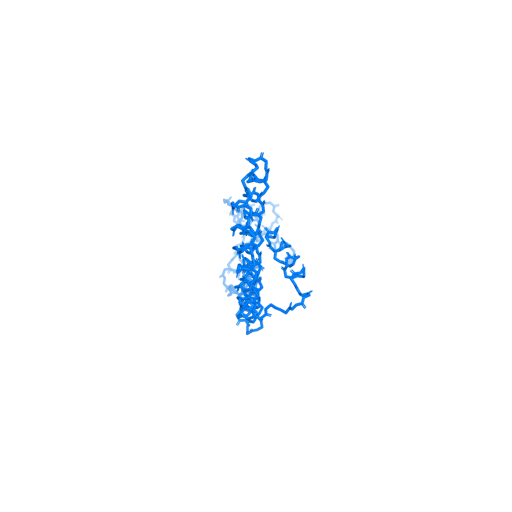 N 1
ATOM 666 C CA . ASP A 1 86 ? -4.362 0.394 1.641 1.00 91.50 86 ASP A CA 1
ATOM 667 C C . ASP A 1 86 ? -4.854 -0.198 2.971 1.00 91.50 86 ASP A C 1
ATOM 669 O O . ASP A 1 86 ? -6.006 0.022 3.355 1.00 91.50 86 ASP A O 1
ATOM 673 N N . LEU A 1 87 ? -3.984 -0.893 3.712 1.00 92.88 87 LEU A N 1
ATOM 674 C CA . LEU A 1 87 ? -4.280 -1.367 5.063 1.00 92.88 87 LEU A CA 1
ATOM 675 C C . LEU A 1 87 ? -4.553 -0.200 6.021 1.00 92.88 87 LEU A C 1
ATOM 677 O O . LEU A 1 87 ? -5.587 -0.186 6.689 1.00 92.88 87 LEU A O 1
ATOM 681 N N . LEU A 1 88 ? -3.673 0.806 6.054 1.00 91.44 88 LEU A N 1
ATOM 682 C CA . LEU A 1 88 ? -3.843 1.980 6.916 1.00 91.44 88 LEU A CA 1
ATOM 683 C C . LEU A 1 88 ? -5.116 2.767 6.572 1.00 91.44 88 LEU A C 1
ATOM 685 O O . LEU A 1 88 ? -5.815 3.229 7.476 1.00 91.44 88 LEU A O 1
ATOM 689 N N . GLN A 1 89 ? -5.469 2.873 5.285 1.00 92.44 89 GLN A N 1
ATOM 690 C CA . GLN A 1 89 ? -6.730 3.491 4.866 1.00 92.44 89 GLN A CA 1
ATOM 691 C C . GLN A 1 89 ? -7.951 2.724 5.384 1.00 92.44 89 GLN A C 1
ATOM 693 O O . GLN A 1 89 ? -8.901 3.344 5.867 1.00 92.44 89 GLN A O 1
ATOM 698 N N . ARG A 1 90 ? -7.937 1.386 5.311 1.00 94.00 90 ARG A N 1
ATOM 699 C CA . ARG A 1 90 ? -9.016 0.546 5.859 1.00 94.00 90 ARG A CA 1
ATOM 700 C C . ARG A 1 90 ? -9.135 0.731 7.365 1.00 94.00 90 ARG A C 1
ATOM 702 O O . ARG A 1 90 ? -10.222 1.018 7.854 1.00 94.00 90 ARG A O 1
ATOM 709 N N . HIS A 1 91 ? -8.008 0.689 8.076 1.00 93.31 91 HIS A N 1
ATOM 710 C CA . HIS A 1 91 ? -7.982 0.873 9.526 1.00 93.31 91 HIS A CA 1
ATOM 711 C C . HIS A 1 91 ? -8.587 2.209 9.958 1.00 93.31 91 HIS A C 1
ATOM 713 O O . HIS A 1 91 ? -9.403 2.257 10.881 1.00 93.31 91 HIS A O 1
ATOM 719 N N . ALA A 1 92 ? -8.214 3.290 9.268 1.00 92.25 92 ALA A N 1
ATOM 720 C CA . ALA A 1 92 ? -8.755 4.620 9.519 1.00 92.25 92 ALA A CA 1
ATOM 721 C C . ALA A 1 92 ? -10.267 4.683 9.254 1.00 92.25 92 ALA A C 1
ATOM 723 O O . ALA A 1 92 ? -11.007 5.261 10.051 1.00 92.25 92 ALA A O 1
ATOM 724 N N . LYS A 1 93 ? -10.734 4.054 8.168 1.00 95.56 93 LYS A N 1
ATOM 725 C CA . LYS A 1 93 ? -12.155 4.005 7.810 1.00 95.56 93 LYS A CA 1
ATOM 726 C C . LYS A 1 93 ? -12.988 3.273 8.865 1.00 95.56 93 LYS A C 1
ATOM 728 O O . LYS A 1 93 ? -14.035 3.784 9.259 1.00 95.56 93 LYS A O 1
ATOM 733 N N . ASP A 1 94 ? -12.518 2.128 9.352 1.00 94.44 94 ASP A N 1
ATOM 734 C CA . ASP A 1 94 ? -13.239 1.331 10.351 1.00 94.44 94 ASP A CA 1
ATOM 735 C C . ASP A 1 94 ? -13.351 2.078 11.689 1.00 94.44 94 ASP A C 1
ATOM 737 O O . ASP A 1 94 ? -14.427 2.153 12.289 1.00 94.44 94 ASP A O 1
ATOM 741 N N . LEU A 1 95 ? -12.261 2.721 12.127 1.00 94.62 95 LEU A N 1
ATOM 742 C CA . LEU A 1 95 ? -12.271 3.559 13.329 1.00 94.62 95 LEU A CA 1
ATOM 743 C C . LEU A 1 95 ? -13.179 4.781 13.173 1.00 94.62 95 LEU A C 1
ATOM 745 O O . LEU A 1 95 ? -13.882 5.149 14.116 1.00 94.62 95 LEU A O 1
ATOM 749 N N . GLN A 1 96 ? -13.196 5.405 11.993 1.0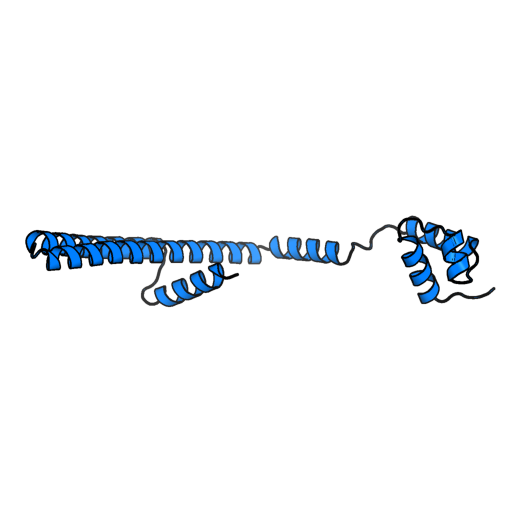0 95.00 96 GLN A N 1
ATOM 750 C CA . GLN A 1 96 ? -14.088 6.524 11.706 1.00 95.00 96 GLN A CA 1
ATOM 751 C C . GLN A 1 96 ? -15.559 6.095 11.759 1.00 95.00 96 GLN A C 1
ATOM 753 O O . GLN A 1 96 ? -16.364 6.815 12.349 1.00 95.00 96 GLN A O 1
ATOM 758 N N . ALA A 1 97 ? -15.900 4.922 11.218 1.00 95.62 97 ALA A N 1
ATOM 759 C CA . ALA A 1 97 ? -17.256 4.378 11.258 1.00 95.62 97 ALA A CA 1
ATOM 760 C C . ALA A 1 97 ? -17.727 4.117 12.700 1.00 95.62 97 ALA A C 1
ATOM 762 O O . ALA A 1 97 ? -18.815 4.550 13.092 1.00 95.62 97 ALA A O 1
ATOM 763 N N . LEU A 1 98 ? -16.881 3.488 13.526 1.00 95.00 98 LEU A N 1
ATOM 764 C CA . LEU A 1 98 ? -17.178 3.296 14.948 1.00 95.00 98 LEU A CA 1
ATOM 765 C C . LEU A 1 98 ? -17.305 4.636 15.679 1.00 95.00 98 LEU A C 1
ATOM 767 O O . LEU A 1 98 ? -18.179 4.797 16.528 1.00 95.00 98 LEU A O 1
ATOM 771 N N . ARG A 1 99 ? -16.466 5.625 15.348 1.00 93.62 99 ARG A N 1
ATOM 772 C CA . ARG A 1 99 ? -16.541 6.958 15.960 1.00 93.62 99 ARG A CA 1
ATOM 773 C C . ARG A 1 99 ? -17.858 7.645 15.625 1.00 93.62 99 ARG A C 1
ATOM 775 O O . ARG A 1 99 ? -18.483 8.187 16.532 1.00 93.62 99 ARG A O 1
ATOM 782 N N . SER A 1 100 ? -18.295 7.611 14.366 1.00 95.12 100 SER A N 1
ATOM 783 C CA . SER A 1 100 ? -19.595 8.167 13.978 1.00 95.12 100 SER A CA 1
ATOM 784 C C . SER A 1 100 ? -20.754 7.465 14.682 1.00 95.12 100 SER A C 1
ATOM 786 O O . SER A 1 100 ? -21.637 8.145 15.194 1.00 95.12 100 SER A O 1
ATOM 788 N N . ALA A 1 101 ? -20.715 6.133 14.794 1.00 94.69 101 ALA A N 1
ATOM 789 C CA . ALA A 1 101 ? -21.737 5.377 15.513 1.00 94.69 101 ALA A CA 1
ATOM 790 C C . ALA A 1 101 ? -21.767 5.735 17.010 1.00 94.69 101 ALA A C 1
ATOM 792 O O . ALA A 1 101 ? -22.838 5.887 17.588 1.00 94.69 101 ALA A O 1
ATOM 793 N N . SER A 1 102 ? -20.596 5.927 17.632 1.00 94.44 102 SER A N 1
ATOM 794 C CA . SER A 1 102 ? -20.493 6.332 19.041 1.00 94.44 102 SER A CA 1
ATOM 795 C C . SER A 1 102 ? -21.102 7.712 19.272 1.00 94.44 102 SER A C 1
ATOM 797 O O . SER A 1 102 ? -21.876 7.902 20.207 1.00 94.44 102 SER A O 1
ATOM 799 N N . LEU A 1 103 ? -20.810 8.668 18.383 1.00 95.69 103 LEU A N 1
ATOM 800 C CA . LEU A 1 103 ? -21.392 10.009 18.441 1.00 95.69 103 LEU A CA 1
ATOM 801 C C . LEU A 1 103 ? -22.913 9.975 18.274 1.00 95.69 103 LEU A C 1
ATOM 803 O O . LEU A 1 103 ? -23.614 10.675 18.998 1.00 95.69 103 LEU A O 1
ATOM 807 N N . GLN A 1 104 ? -23.428 9.145 17.367 1.00 96.12 104 GLN A N 1
ATOM 808 C CA . GLN A 1 104 ? -24.868 8.983 17.193 1.00 96.12 104 GLN A CA 1
ATOM 809 C C . GLN A 1 104 ? -25.529 8.392 18.447 1.00 96.12 104 GLN A C 1
ATOM 811 O O . GLN A 1 104 ? -26.497 8.960 18.944 1.00 96.12 104 GLN A O 1
ATOM 816 N N . ALA A 1 105 ? -24.953 7.337 19.027 1.00 95.56 105 ALA A N 1
ATOM 817 C CA . ALA A 1 105 ? -25.449 6.755 20.274 1.00 95.56 105 ALA A CA 1
ATOM 818 C C . ALA A 1 105 ? -25.426 7.761 21.443 1.00 95.56 105 ALA A C 1
ATOM 820 O O . ALA A 1 105 ? -26.343 7.785 22.264 1.00 95.56 105 ALA A O 1
ATOM 821 N N . MET A 1 106 ? -24.416 8.640 21.507 1.00 94.94 106 MET A N 1
ATOM 822 C CA . MET A 1 106 ? -24.380 9.736 22.486 1.00 94.94 106 MET A CA 1
ATOM 823 C C . MET A 1 106 ? -25.518 10.742 22.276 1.00 94.94 106 MET A C 1
ATOM 825 O O . MET A 1 106 ? -26.122 11.178 23.256 1.00 94.94 106 MET A O 1
ATOM 829 N N . LEU A 1 107 ? -25.827 11.102 21.025 1.00 96.94 107 LEU A N 1
ATOM 830 C CA . LEU A 1 107 ? -26.949 11.992 20.697 1.00 96.94 107 LEU A CA 1
ATOM 831 C C . LEU A 1 107 ? -28.299 11.364 21.073 1.00 96.94 107 LEU A C 1
ATOM 833 O O . LEU A 1 107 ? -29.176 12.053 21.592 1.00 96.94 107 LEU A O 1
ATOM 837 N N . GLU A 1 108 ? -28.434 10.054 20.877 1.00 96.50 108 GLU A N 1
ATOM 838 C CA . GLU A 1 108 ? -29.607 9.255 21.257 1.00 96.50 108 GLU A CA 1
ATOM 839 C C . GLU A 1 108 ? -29.669 8.954 22.769 1.00 96.50 108 GLU A C 1
ATOM 841 O O . GLU A 1 108 ? -30.659 8.411 23.254 1.00 96.50 108 GLU A O 1
ATOM 846 N N . LYS A 1 109 ? -28.644 9.359 23.537 1.00 95.75 109 LYS A N 1
ATOM 847 C CA . LYS A 1 109 ? -28.481 9.100 24.980 1.00 95.75 109 LYS A CA 1
ATOM 848 C C . LYS A 1 109 ? -28.454 7.605 25.342 1.00 95.75 109 LYS A C 1
ATOM 850 O O . LYS A 1 109 ? -28.745 7.243 26.483 1.00 95.75 109 LYS A O 1
ATOM 855 N N . ASP A 1 110 ? -28.046 6.744 24.412 1.00 96.62 110 ASP A N 1
ATOM 856 C CA . ASP A 1 110 ? -27.896 5.305 24.637 1.00 96.62 110 ASP A CA 1
ATOM 857 C C . ASP A 1 110 ? -26.513 4.981 25.230 1.00 96.62 110 ASP A C 1
ATOM 859 O O . ASP A 1 110 ? -25.529 4.700 24.538 1.00 96.62 110 ASP A O 1
ATOM 863 N N . ALA A 1 111 ? -26.435 5.014 26.562 1.00 94.00 111 ALA A N 1
ATOM 864 C CA . ALA A 1 111 ? -25.205 4.726 27.297 1.00 94.00 111 ALA A CA 1
ATOM 865 C C . ALA A 1 111 ? -24.706 3.279 27.109 1.00 94.00 111 ALA A C 1
ATOM 867 O O . ALA A 1 111 ? -23.496 3.027 27.163 1.00 94.00 111 ALA A O 1
ATOM 868 N N . THR A 1 112 ? -25.610 2.322 26.887 1.00 95.44 112 THR A N 1
ATOM 869 C CA . THR A 1 112 ? -25.252 0.915 26.675 1.00 95.44 112 THR A CA 1
ATOM 870 C C . THR A 1 112 ? -24.558 0.751 25.330 1.00 95.44 112 THR A C 1
ATOM 872 O O . THR A 1 112 ? -23.500 0.117 25.261 1.00 95.44 112 THR A O 1
ATOM 875 N N . MET A 1 113 ? -25.085 1.394 24.288 1.00 94.44 113 MET A N 1
ATOM 876 C CA . MET A 1 113 ? -24.491 1.363 22.958 1.00 94.44 113 MET A CA 1
ATOM 877 C C . MET A 1 113 ? -23.138 2.083 22.918 1.00 94.44 113 MET A C 1
ATOM 879 O O . MET A 1 113 ? -22.173 1.536 22.385 1.00 94.44 113 MET A O 1
ATOM 883 N N . VAL A 1 114 ? -22.996 3.242 23.571 1.00 94.69 114 VAL A N 1
ATOM 884 C CA . VAL A 1 114 ? -21.696 3.940 23.688 1.00 94.69 114 VAL A CA 1
ATOM 885 C C . VAL A 1 114 ? -20.631 3.049 24.343 1.00 94.69 114 VAL A C 1
ATOM 887 O O . VAL A 1 114 ? -19.490 2.973 23.869 1.00 94.69 114 VAL A O 1
ATOM 890 N N . LYS A 1 115 ? -20.991 2.329 25.414 1.00 94.69 115 LYS A N 1
ATOM 891 C CA . LYS A 1 115 ? -20.079 1.394 26.088 1.00 94.69 115 LYS A CA 1
ATOM 892 C C . LYS A 1 115 ? -19.703 0.213 25.189 1.00 94.69 115 LYS A C 1
ATOM 894 O O . LYS A 1 115 ? -18.527 -0.148 25.127 1.00 94.69 115 LYS A O 1
ATOM 899 N N . ALA A 1 116 ? -20.670 -0.355 24.469 1.00 95.56 116 ALA A N 1
ATOM 900 C CA . ALA A 1 116 ? -20.425 -1.440 23.522 1.00 95.56 116 ALA A CA 1
ATOM 901 C C . ALA A 1 116 ? -19.481 -1.006 22.385 1.00 95.56 116 ALA A C 1
ATOM 903 O O . ALA A 1 116 ? -18.504 -1.703 22.104 1.00 95.56 116 ALA A O 1
ATOM 904 N N . ILE A 1 117 ? -19.695 0.178 21.796 1.00 94.94 117 ILE A N 1
ATOM 905 C CA . ILE A 1 117 ? -18.826 0.723 20.736 1.00 94.94 117 ILE A CA 1
ATOM 906 C C . ILE A 1 117 ? -17.413 0.968 21.257 1.00 94.94 117 ILE A C 1
ATOM 908 O O . ILE A 1 117 ? -16.446 0.656 20.569 1.00 94.94 117 ILE A O 1
ATOM 912 N N . SER A 1 118 ? -17.271 1.470 22.484 1.00 92.56 118 SER A N 1
ATOM 913 C CA . SER A 1 118 ? -15.953 1.694 23.095 1.00 92.56 118 SER A CA 1
ATOM 914 C C . SER A 1 118 ? -15.173 0.382 23.278 1.00 92.56 118 SER A C 1
ATOM 916 O O . SER A 1 118 ? -13.968 0.320 23.018 1.00 92.56 118 SER A O 1
ATOM 918 N N . GLY A 1 119 ? -15.865 -0.697 23.663 1.00 94.44 119 GLY A N 1
ATOM 919 C CA . GLY A 1 119 ? -15.290 -2.044 23.698 1.00 94.44 119 GLY A CA 1
ATOM 920 C C . GLY A 1 119 ? -14.851 -2.531 22.313 1.00 94.44 119 GLY A C 1
ATOM 921 O O . GLY A 1 119 ? -13.727 -3.012 22.162 1.00 94.44 119 GLY A O 1
ATOM 922 N N . LEU A 1 120 ? -15.692 -2.337 21.291 1.00 94.88 120 LEU A N 1
ATOM 923 C CA . LEU A 1 120 ? -15.369 -2.684 19.901 1.00 94.88 120 LEU A CA 1
ATOM 924 C C . LEU A 1 120 ? -14.172 -1.893 19.365 1.00 94.88 120 LEU A C 1
ATOM 926 O O . LEU A 1 120 ? -13.283 -2.488 18.764 1.00 94.88 120 LEU A O 1
ATOM 930 N N . MET A 1 121 ? -14.099 -0.585 19.624 1.00 94.31 121 MET A N 1
ATOM 931 C CA . MET A 1 121 ? -12.948 0.248 19.260 1.00 94.31 121 MET A CA 1
ATOM 932 C C . MET A 1 121 ? -11.652 -0.287 19.867 1.00 94.31 121 MET A C 1
ATOM 934 O O . MET A 1 121 ? -10.641 -0.378 19.178 1.00 94.31 121 MET A O 1
ATOM 938 N N . THR A 1 122 ? -11.684 -0.683 21.140 1.00 94.62 122 THR A N 1
ATOM 939 C CA . THR A 1 122 ? -10.507 -1.216 21.841 1.00 94.62 122 THR A CA 1
ATOM 940 C C . THR A 1 122 ? -10.050 -2.546 21.234 1.00 94.62 122 THR A C 1
ATOM 942 O O . THR A 1 122 ? -8.860 -2.746 20.985 1.00 94.62 122 THR A O 1
ATOM 945 N N . ALA A 1 123 ? -10.992 -3.453 20.957 1.00 94.38 123 ALA A N 1
ATOM 946 C CA . ALA A 1 123 ? -10.697 -4.727 20.304 1.00 94.38 123 ALA A CA 1
ATOM 947 C C . ALA A 1 123 ? -10.153 -4.528 18.880 1.00 94.38 123 ALA A C 1
ATOM 949 O O . ALA A 1 123 ? -9.178 -5.179 18.501 1.00 94.38 123 ALA A O 1
ATOM 950 N N . LEU A 1 124 ? -10.744 -3.599 18.122 1.00 94.25 124 LEU A N 1
ATOM 951 C CA . LEU A 1 124 ? -10.314 -3.260 16.772 1.00 94.25 124 LEU A CA 1
ATOM 952 C C . LEU A 1 124 ? -8.901 -2.674 16.768 1.00 94.25 124 LEU A C 1
ATOM 954 O O . LEU A 1 124 ? -8.075 -3.149 16.003 1.00 94.25 124 LEU A O 1
ATOM 958 N N . LEU A 1 125 ? -8.585 -1.715 17.643 1.00 93.25 125 LEU A N 1
ATOM 959 C CA . LEU A 1 125 ? -7.234 -1.146 17.741 1.00 93.25 125 LEU A CA 1
ATOM 960 C C . LEU A 1 125 ? -6.183 -2.233 17.997 1.00 93.25 125 LEU A C 1
ATOM 962 O O . LEU A 1 125 ? -5.169 -2.288 17.306 1.00 93.25 125 LEU A O 1
ATOM 966 N N . LYS A 1 126 ? -6.466 -3.167 18.909 1.00 93.44 126 LYS A N 1
ATOM 967 C CA . LYS A 1 126 ? -5.570 -4.296 19.192 1.00 93.44 126 LYS A CA 1
ATOM 968 C C . LYS A 1 126 ? -5.418 -5.251 18.001 1.00 93.44 126 LYS A C 1
ATOM 970 O O . LYS A 1 126 ? -4.342 -5.808 17.788 1.00 93.44 126 LYS A O 1
ATOM 975 N N . ALA A 1 127 ? -6.485 -5.476 17.234 1.00 92.00 127 ALA A N 1
ATOM 976 C CA . ALA A 1 127 ? -6.418 -6.265 16.006 1.00 92.00 127 ALA A CA 1
ATOM 977 C C . ALA A 1 127 ? -5.588 -5.547 14.929 1.00 92.00 127 ALA A C 1
ATOM 979 O O . ALA A 1 127 ? -4.704 -6.151 14.326 1.00 92.00 127 ALA A O 1
ATOM 980 N N . GLN A 1 128 ? -5.801 -4.242 14.762 1.00 92.19 128 GLN A N 1
ATOM 981 C CA . GLN A 1 128 ? -5.071 -3.399 13.821 1.00 92.19 128 GLN A CA 1
ATOM 982 C C . GLN A 1 128 ? -3.574 -3.334 14.141 1.00 92.19 128 GLN A C 1
ATOM 984 O O . GLN A 1 128 ? -2.758 -3.425 13.230 1.00 92.19 128 GLN A O 1
ATOM 989 N N . GLU A 1 129 ? -3.191 -3.240 15.417 1.00 89.25 129 GLU A N 1
ATOM 990 C CA . GLU A 1 129 ? -1.787 -3.326 15.846 1.00 89.25 129 GLU A CA 1
ATOM 991 C C . GLU A 1 129 ? -1.132 -4.636 15.397 1.00 89.25 129 GLU A C 1
ATOM 993 O O . GLU A 1 129 ? -0.018 -4.630 14.875 1.00 89.25 129 GLU A O 1
ATOM 998 N N . ARG A 1 130 ? -1.835 -5.766 15.540 1.00 89.56 130 ARG A N 1
ATOM 999 C CA . ARG A 1 130 ? -1.333 -7.072 15.088 1.00 89.56 130 ARG A CA 1
ATOM 1000 C C . ARG A 1 130 ? -1.200 -7.139 13.573 1.00 89.56 130 ARG A C 1
ATOM 1002 O O . ARG A 1 130 ? -0.198 -7.646 13.080 1.00 89.56 130 ARG A O 1
ATOM 1009 N N . GLU A 1 131 ? -2.175 -6.619 12.835 1.00 88.69 131 GLU A N 1
ATOM 1010 C CA . GLU A 1 131 ? -2.105 -6.574 11.373 1.00 88.69 131 GLU A CA 1
ATOM 1011 C C . GLU A 1 131 ? -0.954 -5.690 10.888 1.00 88.69 131 GLU A C 1
ATOM 1013 O O . GLU A 1 131 ? -0.219 -6.082 9.987 1.00 88.69 131 GLU A O 1
ATOM 1018 N N . ARG A 1 132 ? -0.719 -4.540 11.526 1.00 89.38 132 ARG A N 1
ATOM 1019 C CA . ARG A 1 132 ? 0.419 -3.668 11.196 1.00 89.38 132 ARG A CA 1
ATOM 1020 C C . ARG A 1 132 ? 1.759 -4.387 11.332 1.00 89.38 132 ARG A C 1
ATOM 1022 O O . ARG A 1 132 ? 2.622 -4.193 10.481 1.00 89.38 132 ARG A O 1
ATOM 1029 N N . LEU A 1 133 ? 1.914 -5.253 12.336 1.00 87.94 133 LEU A N 1
ATOM 1030 C CA . LEU A 1 133 ? 3.120 -6.072 12.499 1.00 87.94 133 LEU A CA 1
ATOM 1031 C C . LEU A 1 133 ? 3.313 -7.066 11.344 1.00 87.94 133 LEU A C 1
ATOM 1033 O O . LEU A 1 133 ? 4.438 -7.231 10.882 1.00 87.94 133 LEU A O 1
ATOM 1037 N N . ILE A 1 134 ? 2.235 -7.687 10.850 1.00 88.00 134 ILE A N 1
ATOM 1038 C CA . ILE A 1 134 ? 2.287 -8.624 9.708 1.00 88.00 134 ILE A CA 1
ATOM 1039 C C . ILE A 1 134 ? 2.778 -7.913 8.442 1.00 88.00 134 ILE A C 1
ATOM 1041 O O . ILE A 1 134 ? 3.543 -8.478 7.667 1.00 88.00 134 ILE A O 1
ATOM 1045 N N . TYR A 1 135 ? 2.366 -6.662 8.253 1.00 86.25 135 TYR A N 1
ATOM 1046 C CA . TYR A 1 135 ? 2.774 -5.831 7.121 1.00 86.25 135 TYR A CA 1
ATOM 1047 C C . TYR A 1 135 ? 4.057 -5.028 7.390 1.00 86.25 135 TYR A C 1
ATOM 1049 O O . TYR A 1 135 ? 4.334 -4.072 6.668 1.00 86.25 135 TYR A O 1
ATOM 1057 N N . GLU A 1 136 ? 4.827 -5.374 8.428 1.00 86.88 136 GLU A N 1
ATOM 1058 C CA . GLU A 1 136 ? 6.066 -4.696 8.845 1.00 86.88 136 GLU A CA 1
ATOM 1059 C C . GLU A 1 136 ? 5.943 -3.163 8.965 1.00 86.88 136 GLU A C 1
ATOM 1061 O O . GLU A 1 136 ? 6.906 -2.416 8.761 1.00 86.88 136 GLU A O 1
ATOM 1066 N N . ILE A 1 137 ? 4.750 -2.667 9.299 1.00 84.62 137 ILE A N 1
ATOM 1067 C CA . ILE A 1 137 ? 4.515 -1.245 9.534 1.00 84.62 137 ILE A CA 1
ATOM 1068 C C . ILE A 1 137 ? 5.087 -0.913 10.908 1.00 84.62 137 ILE A C 1
ATOM 1070 O O . ILE A 1 137 ? 4.546 -1.301 11.945 1.00 84.62 137 ILE A O 1
ATOM 1074 N N . LYS A 1 138 ? 6.212 -0.198 10.915 1.00 85.00 138 LYS A N 1
ATOM 1075 C CA . LYS A 1 138 ? 6.875 0.217 12.151 1.00 85.00 138 LYS A CA 1
ATOM 1076 C C . LYS A 1 138 ? 6.131 1.397 12.785 1.00 85.00 138 LYS A C 1
ATOM 1078 O O . LYS A 1 138 ? 5.712 2.295 12.047 1.00 85.00 138 LYS A O 1
ATOM 1083 N N . PRO A 1 139 ? 6.042 1.462 14.124 1.00 78.50 139 PRO A N 1
ATOM 1084 C CA . PRO A 1 139 ? 5.490 2.628 14.804 1.00 78.50 139 PRO A CA 1
ATOM 1085 C C . PRO A 1 139 ? 6.205 3.914 14.374 1.00 78.50 139 PRO A C 1
ATOM 1087 O O . PRO A 1 139 ? 7.436 3.966 14.360 1.00 78.50 139 PRO A O 1
ATOM 1090 N N . GLY A 1 140 ? 5.441 4.940 14.011 1.00 80.06 140 GLY A N 1
ATOM 1091 C CA . GLY A 1 140 ? 5.949 6.240 13.569 1.00 80.06 140 GLY A CA 1
ATOM 1092 C C . GLY A 1 140 ? 6.200 6.351 12.063 1.00 80.06 140 GLY A C 1
ATOM 1093 O O . GLY A 1 140 ? 6.455 7.452 11.583 1.00 80.06 140 GLY A O 1
ATOM 1094 N N . THR A 1 141 ? 6.097 5.257 11.300 1.00 85.19 141 THR A N 1
ATOM 1095 C CA . THR A 1 141 ? 6.267 5.278 9.831 1.00 85.19 141 THR A CA 1
ATOM 1096 C C . THR A 1 141 ? 4.953 5.452 9.071 1.00 85.19 141 THR A C 1
ATOM 1098 O O . THR A 1 141 ? 4.957 5.658 7.858 1.00 85.19 141 THR A O 1
ATOM 1101 N N . GLU A 1 142 ? 3.813 5.423 9.765 1.00 84.56 142 GLU A N 1
ATOM 1102 C CA . GLU A 1 142 ? 2.487 5.468 9.151 1.00 84.56 142 GLU A CA 1
ATOM 1103 C C . GLU A 1 142 ? 2.268 6.746 8.337 1.00 84.56 142 GLU A C 1
ATOM 1105 O O . GLU A 1 142 ? 1.706 6.697 7.245 1.00 84.56 142 GLU A O 1
ATOM 1110 N N . ALA A 1 143 ? 2.740 7.891 8.837 1.00 84.62 143 ALA A N 1
ATOM 1111 C CA . ALA A 1 143 ? 2.600 9.171 8.148 1.00 84.62 143 ALA A CA 1
ATOM 1112 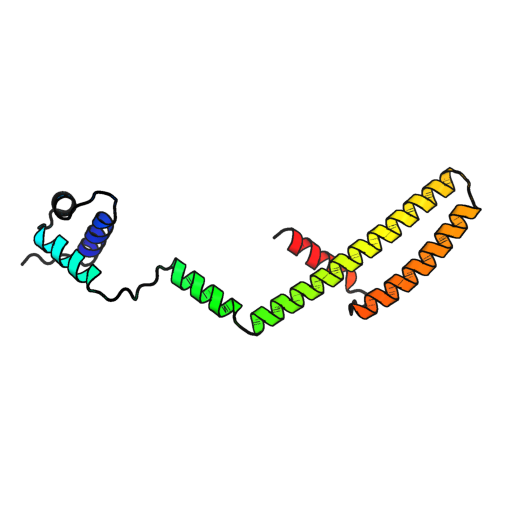C C . ALA A 1 143 ? 3.377 9.205 6.823 1.00 84.62 143 ALA A C 1
ATOM 1114 O O . ALA A 1 143 ? 2.879 9.742 5.831 1.00 84.62 143 ALA A O 1
ATOM 1115 N N . ASP A 1 144 ? 4.567 8.606 6.789 1.00 86.44 144 ASP A N 1
ATOM 1116 C CA . ASP A 1 144 ? 5.391 8.548 5.584 1.00 86.44 144 ASP A CA 1
ATOM 1117 C C . ASP A 1 144 ? 4.811 7.566 4.564 1.00 86.44 144 ASP A C 1
ATOM 1119 O O . ASP A 1 144 ? 4.697 7.919 3.392 1.00 86.44 144 ASP A O 1
ATOM 1123 N N . ILE A 1 145 ? 4.327 6.397 5.002 1.00 86.31 145 ILE A N 1
ATOM 1124 C CA . ILE A 1 145 ? 3.604 5.442 4.142 1.00 86.31 145 ILE A CA 1
ATOM 1125 C C . ILE A 1 145 ? 2.351 6.100 3.545 1.00 86.31 145 ILE A C 1
ATOM 1127 O O . ILE A 1 145 ? 2.087 5.973 2.349 1.00 86.31 145 ILE A O 1
ATOM 1131 N N . MET A 1 146 ? 1.601 6.856 4.353 1.00 85.00 146 MET A N 1
ATOM 1132 C CA . MET A 1 146 ? 0.426 7.608 3.903 1.00 85.00 146 MET A CA 1
ATOM 1133 C C . MET A 1 146 ? 0.783 8.692 2.882 1.00 85.00 146 MET A C 1
ATOM 1135 O O . MET A 1 146 ? 0.098 8.826 1.866 1.00 85.00 146 MET A O 1
ATOM 1139 N N . ARG A 1 147 ? 1.868 9.441 3.107 1.00 86.12 147 ARG A N 1
ATOM 1140 C CA . ARG A 1 147 ? 2.357 10.462 2.170 1.00 86.12 147 ARG A CA 1
ATOM 1141 C C . ARG A 1 147 ? 2.833 9.838 0.859 1.00 86.12 147 ARG A C 1
ATOM 1143 O O . ARG A 1 147 ? 2.462 10.309 -0.215 1.00 86.12 147 ARG A O 1
ATOM 1150 N N . GLU A 1 148 ? 3.621 8.769 0.935 1.00 82.81 148 GLU A N 1
ATOM 1151 C CA . GLU A 1 148 ? 4.113 8.050 -0.239 1.00 82.81 148 GLU A CA 1
ATOM 1152 C C . GLU A 1 148 ? 2.972 7.434 -1.053 1.00 82.81 148 GLU A C 1
ATOM 1154 O O . GLU A 1 148 ? 2.967 7.565 -2.275 1.00 82.81 148 GLU A O 1
ATOM 1159 N N . GLY A 1 149 ? 1.989 6.809 -0.402 1.00 81.00 149 GLY A N 1
ATOM 1160 C CA . GLY A 1 149 ? 0.820 6.249 -1.079 1.00 81.00 149 GLY A CA 1
ATOM 1161 C C . GLY A 1 149 ? -0.052 7.315 -1.750 1.00 81.00 149 GLY A C 1
ATOM 1162 O O . GLY A 1 149 ? -0.473 7.134 -2.892 1.00 81.00 149 GLY A O 1
ATOM 1163 N N . MET A 1 150 ? -0.270 8.466 -1.098 1.00 77.62 150 MET A N 1
ATOM 1164 C CA . MET A 1 150 ? -1.028 9.581 -1.687 1.00 77.62 150 MET A CA 1
ATOM 1165 C C . MET A 1 150 ? -0.342 10.180 -2.917 1.00 77.62 150 MET A C 1
ATOM 1167 O O . MET A 1 150 ? -0.992 10.345 -3.948 1.00 77.62 150 MET A O 1
ATOM 1171 N N . ASN A 1 151 ? 0.964 10.449 -2.845 1.00 77.00 151 ASN A N 1
ATOM 1172 C CA . ASN A 1 151 ? 1.722 11.010 -3.969 1.00 77.00 151 ASN A CA 1
ATOM 1173 C C . ASN A 1 151 ? 1.744 10.076 -5.188 1.00 77.00 151 ASN A C 1
ATOM 1175 O O . ASN A 1 151 ? 1.874 10.539 -6.317 1.00 77.00 151 ASN A O 1
ATOM 1179 N N . ARG A 1 152 ? 1.609 8.763 -4.969 1.00 70.38 152 ARG A N 1
ATOM 1180 C CA . ARG A 1 152 ? 1.567 7.755 -6.036 1.00 70.38 152 ARG A CA 1
ATOM 1181 C C . ARG A 1 152 ? 0.183 7.583 -6.657 1.00 70.38 152 ARG A C 1
ATOM 1183 O O . ARG A 1 152 ? 0.119 7.237 -7.824 1.00 70.38 152 ARG A O 1
ATOM 1190 N N . LYS A 1 153 ? -0.912 7.852 -5.932 1.00 64.62 153 LYS A N 1
ATOM 1191 C CA . LYS A 1 153 ? -2.270 7.887 -6.520 1.00 64.62 153 LYS A CA 1
ATOM 1192 C C . LYS A 1 153 ? -2.497 9.090 -7.449 1.00 64.62 153 LYS A C 1
ATOM 1194 O O . LYS A 1 153 ? -3.487 9.102 -8.172 1.00 64.62 153 LYS A O 1
ATOM 1199 N N . GLN A 1 154 ? -1.631 10.104 -7.390 1.00 58.72 154 GLN A N 1
ATOM 1200 C CA . GLN A 1 154 ? -1.723 11.330 -8.196 1.00 58.72 154 GLN A CA 1
ATOM 1201 C C . GLN A 1 154 ? -0.857 11.306 -9.471 1.00 58.72 154 GLN A C 1
ATOM 1203 O O . GLN A 1 154 ? -0.972 12.228 -10.276 1.00 58.72 154 GLN A O 1
ATOM 1208 N N . GLN A 1 155 ? 0.007 10.297 -9.640 1.00 50.78 155 GLN A N 1
ATOM 1209 C CA . GLN A 1 155 ? 0.843 10.084 -10.834 1.00 50.78 155 GLN A CA 1
ATOM 1210 C C . GLN A 1 155 ? 0.178 9.093 -11.786 1.00 50.78 155 GLN A C 1
ATOM 1212 O O . GLN A 1 155 ? 0.352 9.279 -13.009 1.00 50.78 155 GLN A O 1
#

Foldseek 3Di:
DDDDDPVLLVVLVVQVVDPPDDLVNSCVVSVHDSVVSVVSNVVVVPPPPPPDPPVRVVVVVVVVVCPDPVVVVVVVVVVLLLVLQVLVVVLVVVLVVLVVQLVVCVVVVPPVSNVVSVVVSVVSVVVSVVVCVVSVNDPPCNVVSNVVNVVVVVD

Organism: Escherichia coli (NCBI:txid562)

pLDDT: mean 82.5, std 11.21, range [50.78, 96.94]

Sequence (155 aa):
MKKYTTEQKAQALRLLEQDGATSATVARTMGIPPRTVRRWASEKAAAPSNVLSIEEMRKRAAAAVEATPQAAIRRLKNHFVQQQFDLLQRHAKDLQALRSASLQAMLEKDATMVKAISGLMTALLKAQERERLIYEIKPGTEADIMREGMNRKQQ

Secondary structure (DSSP, 8-state):
-PPPPHHHHHHHHHHTTSTT--HHHHHHHHT--HHHHHHHHHHHHHS------HHHHHHHHHHHHHTSHHHHHHHHHHHHHHHHHHHHHHHHHHHHHHHHHHHHHHHTT-HHHHHHHHHHHHHHHHHHHHHHHHTT--TT-HHHHHHHHHHHHT-